Protein AF-A0A916U1L3-F1 (afdb_monomer)

InterPro domains:
  IPR009506 YjiS-like domain [PF06568] (6-41)

Radius of gyration: 13.15 Å; Cα contacts (8 Å, |Δi|>4): 28; chains: 1; bounding box: 33×12×35 Å

Organism: NCBI:txid1494448

Structure (mmCIF, N/CA/C/O backbone):
data_AF-A0A916U1L3-F1
#
_entry.id   AF-A0A916U1L3-F1
#
loop_
_atom_site.group_PDB
_atom_site.id
_atom_site.type_symbol
_atom_site.label_atom_id
_atom_site.label_alt_id
_atom_site.label_comp_id
_atom_site.label_asym_id
_atom_site.label_entity_id
_atom_site.label_seq_id
_atom_site.pdbx_PDB_ins_code
_atom_site.Cartn_x
_atom_site.Cartn_y
_atom_site.Cartn_z
_atom_site.occupancy
_atom_site.B_iso_or_equiv
_atom_site.auth_seq_id
_atom_site.auth_comp_id
_atom_site.auth_asym_id
_atom_site.auth_atom_id
_atom_site.pdbx_PDB_model_num
ATOM 1 N N . MET A 1 1 ? 15.335 1.069 -25.533 1.00 70.50 1 MET A N 1
ATOM 2 C CA . MET A 1 1 ? 16.571 0.657 -24.823 1.00 70.50 1 MET A CA 1
ATOM 3 C C . MET A 1 1 ? 16.225 0.095 -23.447 1.00 70.50 1 MET A C 1
ATOM 5 O O . MET A 1 1 ? 15.302 0.606 -22.822 1.00 70.50 1 MET A O 1
ATOM 9 N N . LEU A 1 2 ? 16.960 -0.920 -22.975 1.00 77.06 2 LEU A N 1
ATOM 10 C CA . LEU A 1 2 ? 16.739 -1.631 -21.698 1.00 77.06 2 LEU A CA 1
ATOM 11 C C . LEU A 1 2 ? 16.647 -0.712 -20.463 1.00 77.06 2 LEU A C 1
ATOM 13 O O . LEU A 1 2 ? 15.852 -0.975 -19.565 1.00 77.06 2 LEU A O 1
ATOM 17 N N . LEU A 1 3 ? 17.394 0.399 -20.445 1.00 78.69 3 LEU A N 1
ATOM 18 C CA . LEU A 1 3 ? 17.395 1.367 -19.340 1.00 78.69 3 LEU A CA 1
ATOM 19 C C . LEU A 1 3 ? 16.010 1.972 -19.061 1.00 78.69 3 LEU A C 1
ATOM 21 O O . LEU A 1 3 ? 15.592 2.036 -17.908 1.00 78.69 3 LEU A O 1
ATOM 25 N N . GLY A 1 4 ? 15.262 2.352 -20.102 1.00 82.06 4 GLY A N 1
ATOM 26 C CA . GLY A 1 4 ? 13.921 2.926 -19.932 1.00 82.06 4 GLY A CA 1
ATOM 27 C C . GLY A 1 4 ? 12.929 1.939 -19.310 1.00 82.06 4 GLY A C 1
ATOM 28 O O . GLY A 1 4 ? 12.101 2.323 -18.486 1.00 82.06 4 GLY A O 1
ATOM 29 N N . PHE A 1 5 ? 13.064 0.651 -19.638 1.00 82.81 5 PHE A N 1
ATOM 30 C CA . PHE A 1 5 ? 12.221 -0.413 -19.093 1.00 82.81 5 PHE A CA 1
ATOM 31 C C . PHE A 1 5 ? 12.487 -0.642 -17.598 1.00 82.81 5 PHE A C 1
ATOM 33 O O . PHE A 1 5 ? 11.554 -0.780 -16.807 1.00 82.81 5 PHE A O 1
ATOM 40 N N . ILE A 1 6 ? 13.760 -0.616 -17.189 1.00 89.19 6 ILE A N 1
ATOM 41 C CA . ILE A 1 6 ? 14.161 -0.745 -15.781 1.00 89.19 6 ILE A CA 1
ATOM 42 C C . ILE A 1 6 ? 13.653 0.453 -14.968 1.00 89.19 6 ILE A C 1
ATOM 44 O O . ILE A 1 6 ? 13.057 0.264 -13.908 1.00 89.19 6 ILE A O 1
ATOM 48 N N . VAL A 1 7 ? 13.819 1.678 -15.480 1.00 90.31 7 VAL A N 1
ATOM 49 C CA . VAL A 1 7 ? 13.341 2.900 -14.810 1.00 90.31 7 VAL A CA 1
ATOM 50 C C . VAL A 1 7 ? 11.820 2.882 -14.636 1.00 90.31 7 VAL A C 1
ATOM 52 O O . VAL A 1 7 ? 11.325 3.160 -13.542 1.00 90.31 7 VAL A O 1
ATOM 55 N N . ALA A 1 8 ? 11.071 2.495 -15.673 1.00 87.38 8 ALA A N 1
ATOM 56 C CA . ALA A 1 8 ? 9.618 2.363 -15.591 1.00 87.38 8 ALA A CA 1
ATOM 57 C C . ALA A 1 8 ? 9.193 1.322 -14.539 1.00 87.38 8 ALA A C 1
ATOM 59 O O . ALA A 1 8 ? 8.315 1.595 -13.720 1.00 87.38 8 ALA A O 1
ATOM 60 N N . LYS A 1 9 ? 9.868 0.165 -14.494 1.00 88.88 9 LYS A N 1
ATOM 61 C CA . LYS A 1 9 ? 9.596 -0.900 -13.516 1.00 88.88 9 LYS 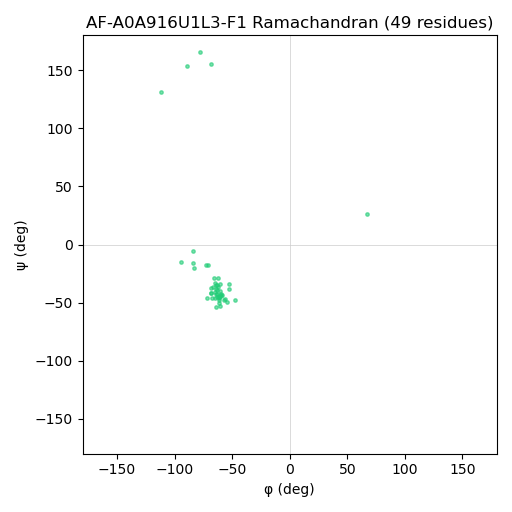A CA 1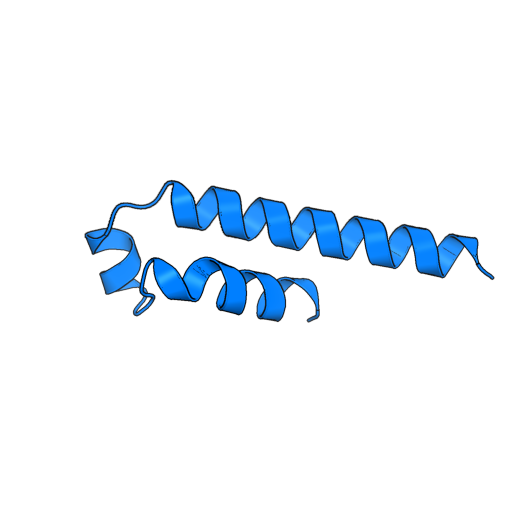
ATOM 62 C C . LYS A 1 9 ? 9.854 -0.451 -12.075 1.00 88.88 9 LYS A C 1
ATOM 64 O O . LYS A 1 9 ? 9.041 -0.725 -11.194 1.00 88.88 9 LYS A O 1
ATOM 69 N N . ILE A 1 10 ? 10.951 0.270 -11.835 1.00 92.69 10 ILE A N 1
ATOM 70 C CA . ILE A 1 10 ? 11.282 0.817 -10.509 1.00 92.69 10 ILE A CA 1
ATOM 71 C C . ILE A 1 10 ? 10.239 1.848 -10.075 1.00 92.69 10 ILE A C 1
ATOM 73 O O . ILE A 1 10 ? 9.802 1.830 -8.925 1.00 92.69 10 ILE A O 1
ATOM 77 N N . ARG A 1 11 ? 9.809 2.727 -10.988 1.00 91.88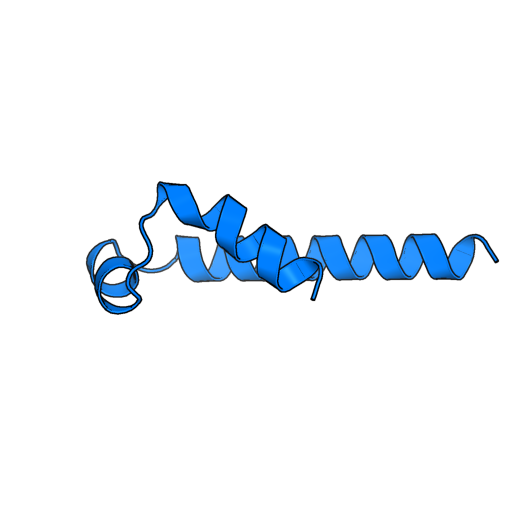 11 ARG A N 1
ATOM 78 C CA . ARG A 1 11 ? 8.774 3.727 -10.702 1.00 91.88 11 ARG A CA 1
ATOM 79 C C . ARG A 1 11 ? 7.444 3.073 -10.318 1.00 91.88 11 ARG A C 1
ATOM 81 O O . ARG A 1 11 ? 6.859 3.469 -9.315 1.00 91.88 11 ARG A O 1
ATOM 88 N N . ASN A 1 12 ? 7.017 2.044 -11.053 1.00 92.44 12 ASN A N 1
ATOM 89 C CA . ASN A 1 12 ? 5.827 1.256 -10.716 1.00 92.44 12 ASN A CA 1
ATOM 90 C C . ASN A 1 12 ? 5.922 0.641 -9.321 1.00 92.44 12 ASN A C 1
ATOM 92 O O . ASN A 1 12 ? 4.998 0.745 -8.520 1.00 92.44 12 ASN A O 1
ATOM 96 N N . TRP A 1 13 ? 7.058 0.015 -9.016 1.00 93.88 13 TRP A N 1
ATOM 97 C CA . TRP A 1 13 ? 7.268 -0.618 -7.720 1.00 93.88 13 TRP A CA 1
ATOM 98 C C . TRP A 1 13 ? 7.268 0.392 -6.567 1.00 93.88 13 TRP A C 1
ATOM 100 O O . TRP A 1 13 ? 6.708 0.109 -5.509 1.00 93.88 13 TRP A O 1
ATOM 110 N N . ARG A 1 14 ? 7.847 1.583 -6.772 1.00 95.31 14 ARG A N 1
ATOM 111 C CA . ARG A 1 14 ? 7.791 2.666 -5.782 1.00 95.31 14 ARG A CA 1
ATOM 112 C C . ARG A 1 14 ? 6.354 3.104 -5.512 1.00 95.31 14 ARG A C 1
ATOM 114 O O . ARG A 1 14 ? 5.964 3.090 -4.351 1.00 95.31 14 ARG A O 1
ATOM 121 N N . ARG A 1 15 ? 5.569 3.385 -6.560 1.00 94.81 15 ARG A N 1
ATOM 122 C CA . ARG A 1 15 ? 4.147 3.756 -6.431 1.00 94.81 15 ARG A CA 1
ATOM 123 C C . ARG A 1 15 ? 3.350 2.696 -5.680 1.00 94.81 15 ARG A C 1
ATOM 125 O O . ARG A 1 15 ? 2.652 3.014 -4.733 1.00 94.81 15 ARG A O 1
ATOM 132 N N . TYR A 1 16 ? 3.523 1.425 -6.046 1.00 96.19 16 TYR A N 1
ATOM 133 C CA . TYR A 1 16 ? 2.872 0.317 -5.347 1.00 96.19 16 TYR A CA 1
ATOM 134 C C . TYR A 1 16 ? 3.162 0.344 -3.840 1.00 96.19 16 TYR A C 1
ATOM 136 O O . TYR A 1 16 ? 2.247 0.256 -3.027 1.00 96.19 16 TYR A O 1
ATOM 144 N N . ARG A 1 17 ? 4.439 0.473 -3.455 1.00 96.69 17 ARG A N 1
ATOM 145 C CA . ARG A 1 17 ? 4.829 0.479 -2.038 1.00 96.69 17 ARG A CA 1
ATOM 146 C C . ARG A 1 17 ? 4.320 1.699 -1.289 1.00 96.69 17 ARG A C 1
ATOM 148 O O . ARG A 1 17 ? 3.9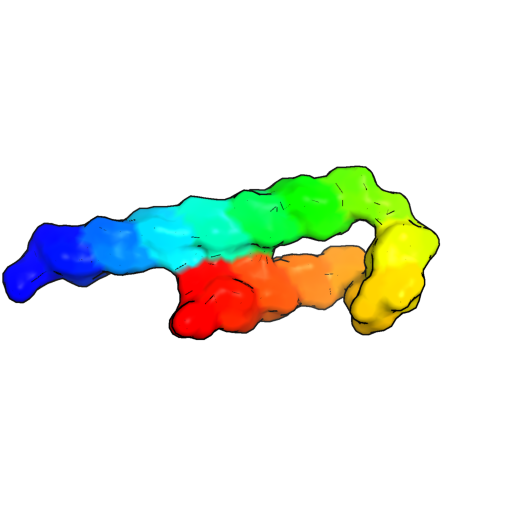87 1.569 -0.117 1.00 96.69 17 ARG A O 1
ATOM 155 N N . GLU A 1 18 ? 4.296 2.851 -1.942 1.00 96.62 18 GLU A N 1
ATOM 156 C CA . GLU A 1 18 ? 3.745 4.084 -1.391 1.00 96.62 18 GLU A CA 1
ATOM 157 C C . GLU A 1 18 ? 2.257 3.905 -1.073 1.00 96.62 18 GLU A C 1
ATOM 159 O O . GLU A 1 18 ? 1.885 4.001 0.093 1.00 96.62 18 GLU A O 1
ATOM 164 N N . THR A 1 19 ? 1.452 3.456 -2.043 1.00 96.25 19 THR A N 1
ATOM 165 C CA . THR A 1 19 ? 0.018 3.197 -1.837 1.00 96.25 19 THR A CA 1
ATOM 166 C C . THR A 1 19 ? -0.238 2.144 -0.756 1.00 96.25 19 THR A C 1
ATOM 168 O O . THR A 1 19 ? -1.111 2.328 0.088 1.00 96.25 19 THR A O 1
ATOM 171 N N . VAL A 1 20 ? 0.527 1.043 -0.735 1.00 97.38 20 VAL A N 1
ATOM 172 C CA . VAL A 1 20 ? 0.393 0.029 0.326 1.00 97.38 20 VAL A CA 1
ATOM 173 C C . VAL A 1 20 ? 0.694 0.636 1.693 1.00 97.38 20 VAL A C 1
ATOM 175 O O . VAL A 1 20 ? -0.063 0.403 2.631 1.00 97.38 20 VAL A O 1
ATOM 178 N N . ASN A 1 21 ? 1.776 1.405 1.825 1.00 97.50 21 ASN A N 1
ATOM 179 C CA . ASN A 1 21 ? 2.161 2.009 3.098 1.00 97.50 21 ASN A CA 1
ATOM 180 C C . ASN A 1 21 ? 1.136 3.039 3.581 1.00 97.50 21 ASN A C 1
ATOM 182 O O . ASN A 1 21 ? 0.853 3.078 4.774 1.00 97.50 21 ASN A O 1
ATOM 186 N N . GLU A 1 22 ? 0.594 3.862 2.685 1.00 96.50 22 GLU A N 1
ATOM 187 C CA . GLU A 1 22 ? -0.433 4.854 3.014 1.00 96.50 22 GLU A CA 1
ATOM 188 C C . GLU A 1 22 ? -1.721 4.182 3.487 1.00 96.50 22 GLU A C 1
ATOM 190 O O . GLU A 1 22 ? -2.165 4.437 4.604 1.00 96.50 22 GLU A O 1
ATOM 195 N N . LEU A 1 23 ? -2.266 3.247 2.702 1.00 96.94 23 LEU A N 1
ATOM 196 C CA . LEU A 1 23 ? -3.499 2.541 3.062 1.00 96.94 23 LEU A CA 1
ATOM 197 C C . LEU A 1 23 ? -3.328 1.662 4.309 1.00 96.94 23 LEU A C 1
ATOM 199 O O . LEU A 1 23 ? -4.254 1.521 5.102 1.00 96.94 23 LEU A O 1
ATOM 203 N N . SER A 1 24 ? -2.142 1.086 4.525 1.00 96.25 24 SER A N 1
ATOM 204 C CA . SER A 1 24 ? -1.872 0.273 5.722 1.00 96.25 24 SER A CA 1
ATOM 205 C C . SER A 1 24 ? -1.772 1.104 7.003 1.00 96.25 24 SER A C 1
ATOM 207 O O . SER A 1 24 ? -1.862 0.535 8.088 1.00 96.25 24 SER A O 1
ATOM 209 N N . ARG A 1 25 ? -1.567 2.425 6.902 1.00 97.19 25 ARG A N 1
ATOM 210 C CA . ARG A 1 25 ? -1.554 3.339 8.056 1.00 97.19 25 ARG A CA 1
ATOM 211 C C . ARG A 1 25 ? -2.948 3.788 8.479 1.00 97.19 25 ARG A C 1
ATOM 213 O O . ARG A 1 25 ? -3.095 4.235 9.611 1.00 97.19 25 ARG A O 1
ATOM 220 N N . LEU A 1 26 ? -3.933 3.679 7.591 1.00 97.44 26 LEU A N 1
ATOM 221 C CA . LEU A 1 26 ? -5.324 3.989 7.900 1.00 97.44 26 LEU A CA 1
ATOM 222 C C . LEU A 1 26 ? -5.893 2.966 8.888 1.00 97.44 26 LEU A C 1
ATOM 224 O O . LEU A 1 26 ? -5.429 1.831 8.981 1.00 97.44 26 LEU A O 1
ATOM 228 N N . THR A 1 27 ? -6.907 3.349 9.642 1.00 97.12 27 THR A N 1
ATOM 229 C CA . THR A 1 27 ? -7.702 2.458 10.493 1.00 97.12 27 THR A CA 1
ATOM 230 C C . THR A 1 27 ? -8.716 1.669 9.658 1.00 97.12 27 THR A C 1
ATOM 232 O O . THR A 1 27 ? -8.964 2.001 8.501 1.00 97.12 27 THR A O 1
ATOM 235 N N . ASP A 1 28 ? -9.321 0.613 10.221 1.00 95.94 28 ASP A N 1
ATOM 236 C CA . ASP A 1 28 ? -10.348 -0.150 9.488 1.00 95.94 28 ASP A CA 1
ATOM 237 C C . ASP A 1 28 ? -11.547 0.731 9.123 1.00 95.94 28 ASP A C 1
ATOM 239 O O . ASP A 1 28 ? -12.087 0.591 8.035 1.00 95.94 28 ASP A O 1
ATOM 243 N N . ARG A 1 29 ? -11.897 1.693 9.985 1.00 97.00 29 ARG A N 1
ATOM 244 C CA . ARG A 1 29 ? -12.975 2.652 9.730 1.00 97.00 29 ARG A CA 1
ATOM 245 C C . ARG A 1 29 ? -12.643 3.613 8.591 1.00 97.00 29 ARG A C 1
ATOM 247 O O . ARG A 1 29 ? -13.469 3.812 7.718 1.00 97.00 29 ARG A O 1
ATOM 254 N N . GLU A 1 30 ? -11.436 4.176 8.569 1.00 97.75 30 GLU A N 1
ATOM 255 C CA . GLU A 1 30 ? -11.008 5.052 7.466 1.00 97.75 30 GLU A CA 1
ATOM 256 C C . GLU A 1 30 ? -10.949 4.295 6.133 1.00 97.75 30 GLU A C 1
ATOM 258 O O . GLU A 1 30 ? -11.253 4.857 5.086 1.00 97.75 30 GLU A O 1
ATOM 263 N N . LEU A 1 31 ? -10.574 3.013 6.158 1.00 97.25 31 LEU A N 1
ATOM 264 C CA . LEU A 1 31 ? -10.635 2.156 4.976 1.00 97.25 31 LEU A CA 1
ATOM 265 C C . LEU A 1 31 ? -12.082 1.864 4.555 1.00 97.25 31 LEU A C 1
ATOM 267 O O . LEU A 1 31 ? -12.393 1.933 3.367 1.00 97.25 31 LEU A O 1
ATOM 271 N N . GLU A 1 32 ? -12.970 1.601 5.512 1.00 96.31 32 GLU A N 1
ATOM 272 C CA . GLU A 1 32 ? -14.399 1.386 5.276 1.00 96.31 32 GLU A CA 1
ATOM 273 C C . GLU A 1 32 ? -15.079 2.634 4.692 1.00 96.31 32 GLU A C 1
ATOM 275 O O . GLU A 1 32 ? -15.849 2.514 3.740 1.00 96.31 32 GLU A O 1
ATOM 280 N N . ASP A 1 33 ? -14.712 3.830 5.159 1.00 97.00 33 ASP A N 1
ATOM 281 C CA . ASP A 1 33 ? -15.179 5.112 4.613 1.00 97.00 33 ASP A CA 1
ATOM 282 C C . ASP A 1 33 ? -14.747 5.306 3.142 1.00 97.00 33 ASP A C 1
ATOM 284 O O . ASP A 1 33 ? -15.444 5.949 2.354 1.00 97.00 33 ASP A O 1
ATOM 288 N N . LEU A 1 34 ? -13.616 4.713 2.740 1.00 94.69 34 LEU A N 1
ATOM 289 C CA . LEU A 1 34 ? -13.149 4.661 1.348 1.00 94.69 34 LEU A CA 1
ATOM 290 C C . LEU A 1 34 ? -13.776 3.507 0.545 1.00 94.69 34 LEU A C 1
ATOM 292 O O . LEU A 1 34 ? -13.525 3.391 -0.658 1.00 94.69 34 LEU A O 1
ATOM 296 N N . GLY A 1 35 ? -14.561 2.639 1.188 1.00 96.25 35 GLY A N 1
ATOM 297 C CA . GLY A 1 35 ? -15.106 1.422 0.590 1.00 96.25 35 GLY A CA 1
ATOM 298 C C . GLY A 1 35 ? -14.036 0.378 0.256 1.00 96.25 35 GLY A C 1
ATOM 299 O O . GLY A 1 35 ? -14.215 -0.408 -0.674 1.00 96.25 35 GLY A O 1
ATOM 300 N N . ILE A 1 36 ? -12.907 0.390 0.967 1.00 96.06 36 ILE A N 1
ATOM 301 C CA . ILE A 1 36 ? -11.779 -0.522 0.766 1.00 96.06 36 ILE A CA 1
ATOM 302 C C . ILE A 1 36 ? -11.689 -1.439 1.976 1.00 96.06 36 ILE A C 1
ATOM 304 O O . ILE A 1 36 ? -11.641 -0.977 3.110 1.00 96.06 36 ILE A O 1
ATOM 308 N N . ALA A 1 37 ? -11.576 -2.74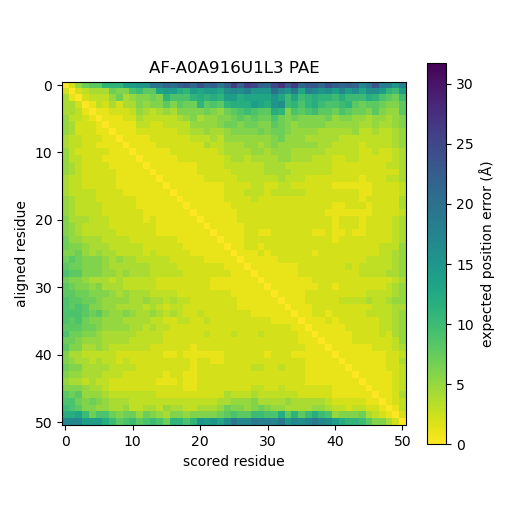4 1.759 1.00 96.31 37 ALA A N 1
ATOM 309 C CA . ALA A 1 37 ? -11.211 -3.629 2.847 1.00 96.31 37 ALA A CA 1
ATOM 310 C C . ALA A 1 37 ? -9.690 -3.777 2.966 1.00 96.31 37 ALA A C 1
ATOM 312 O O . ALA A 1 37 ? -8.945 -3.684 1.989 1.00 96.31 37 ALA A O 1
ATOM 313 N N . ARG A 1 38 ? -9.203 -4.082 4.173 1.00 95.56 38 ARG A N 1
ATOM 314 C CA . ARG A 1 38 ? -7.766 -4.257 4.449 1.00 95.56 38 ARG A CA 1
ATOM 315 C C . ARG A 1 38 ? -7.089 -5.254 3.500 1.00 95.56 38 ARG A C 1
ATOM 317 O O . ARG A 1 38 ? -5.956 -5.041 3.075 1.00 95.56 38 ARG A O 1
ATOM 324 N N . TRP A 1 39 ? -7.786 -6.334 3.150 1.00 96.50 39 TRP A N 1
ATOM 325 C CA . TRP A 1 39 ? -7.287 -7.362 2.232 1.00 96.50 39 TRP A CA 1
ATOM 326 C C . TRP A 1 39 ? -7.250 -6.911 0.765 1.00 96.50 39 TRP A C 1
ATOM 328 O O . TRP A 1 39 ? -6.523 -7.511 -0.025 1.00 96.50 39 TRP A O 1
ATOM 338 N N . ASP A 1 40 ? -7.962 -5.842 0.401 1.00 96.69 40 ASP A N 1
ATOM 339 C CA . ASP A 1 40 ? -7.981 -5.289 -0.957 1.00 96.69 40 ASP A CA 1
ATOM 340 C C . ASP A 1 40 ? -6.804 -4.344 -1.228 1.00 96.69 40 ASP A C 1
ATOM 342 O O . ASP A 1 40 ? -6.482 -4.080 -2.389 1.00 96.69 40 ASP A O 1
ATOM 346 N N . ILE A 1 41 ? -6.112 -3.869 -0.184 1.00 96.75 41 ILE A N 1
ATOM 347 C CA . ILE A 1 41 ? -4.970 -2.944 -0.289 1.00 96.75 41 ILE A CA 1
ATOM 348 C C . ILE A 1 41 ? -3.945 -3.383 -1.355 1.00 96.75 41 ILE A C 1
ATOM 350 O O . ILE A 1 41 ? -3.586 -2.553 -2.196 1.00 96.75 41 ILE A O 1
AT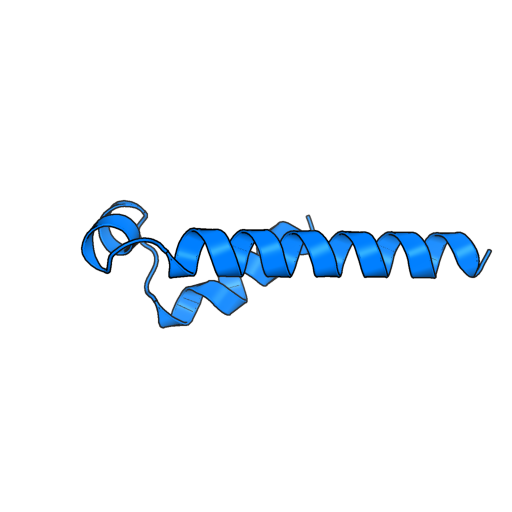OM 354 N N . PRO A 1 42 ? -3.488 -4.655 -1.416 1.00 96.12 42 PRO A N 1
ATOM 355 C CA . PRO A 1 42 ? -2.544 -5.090 -2.445 1.00 96.12 42 PRO A CA 1
ATOM 356 C C . PRO A 1 42 ? -3.114 -4.978 -3.865 1.00 96.12 42 PRO A C 1
ATOM 358 O O . PRO A 1 42 ? -2.390 -4.642 -4.806 1.00 96.12 42 PRO A O 1
ATOM 361 N N . PHE A 1 43 ? -4.410 -5.246 -4.039 1.00 95.75 43 PHE A N 1
ATOM 362 C CA . PHE A 1 43 ? -5.077 -5.179 -5.337 1.00 95.75 43 PHE A CA 1
ATOM 363 C C . PHE A 1 43 ? -5.254 -3.729 -5.802 1.00 95.75 43 PHE A C 1
ATOM 365 O O . PHE A 1 43 ? -4.903 -3.398 -6.940 1.00 95.75 43 PHE A O 1
ATOM 372 N N . VAL A 1 44 ? -5.711 -2.847 -4.908 1.00 94.94 44 VAL A N 1
ATOM 373 C CA . VAL A 1 44 ? -5.865 -1.407 -5.169 1.00 94.94 44 VAL A CA 1
ATOM 374 C C . VAL A 1 44 ? -4.514 -0.767 -5.491 1.00 94.94 44 VAL A C 1
ATOM 376 O O . VAL A 1 44 ? -4.379 -0.096 -6.518 1.00 94.94 44 VAL A O 1
ATOM 379 N N . ALA A 1 45 ? -3.482 -1.042 -4.687 1.00 95.44 45 ALA A N 1
ATOM 380 C CA . ALA A 1 45 ? -2.134 -0.528 -4.915 1.00 95.44 45 ALA A CA 1
ATOM 381 C C . ALA A 1 45 ? -1.553 -0.992 -6.258 1.00 95.44 45 ALA A C 1
ATOM 383 O O . ALA A 1 45 ? -0.929 -0.213 -6.985 1.00 95.44 45 ALA A O 1
ATOM 384 N N . LYS A 1 46 ? -1.787 -2.255 -6.639 1.00 94.56 46 LYS A N 1
ATOM 385 C CA . LYS A 1 46 ? -1.365 -2.772 -7.945 1.00 94.56 46 LYS A CA 1
ATOM 386 C C . LYS A 1 46 ? -2.065 -2.036 -9.086 1.00 94.56 46 LYS A C 1
ATOM 388 O O . LYS A 1 46 ? -1.384 -1.624 -10.026 1.00 94.56 46 LYS A O 1
ATOM 393 N N . ARG A 1 47 ? -3.383 -1.824 -8.990 1.00 92.94 47 ARG A N 1
ATOM 394 C CA . ARG A 1 47 ? -4.167 -1.093 -9.998 1.00 92.94 47 ARG A CA 1
ATOM 395 C C . ARG A 1 47 ? -3.667 0.342 -10.182 1.00 92.94 47 ARG A C 1
ATOM 397 O O . ARG A 1 47 ? -3.496 0.759 -11.321 1.00 92.94 47 ARG A O 1
ATOM 404 N N . GLN A 1 48 ? -3.378 1.059 -9.095 1.00 90.06 48 GLN A N 1
ATOM 405 C CA . GLN A 1 48 ? -2.832 2.420 -9.171 1.00 90.06 48 GLN A CA 1
ATOM 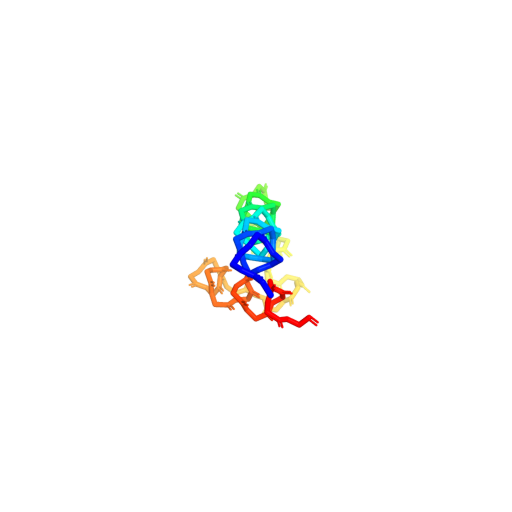406 C C . GLN A 1 48 ? -1.406 2.463 -9.727 1.00 90.06 48 GLN A C 1
ATOM 408 O O . GLN A 1 48 ? -1.066 3.370 -10.477 1.00 90.06 48 GLN A O 1
ATOM 413 N N . SER A 1 49 ? -0.560 1.488 -9.384 1.00 87.56 49 SER A N 1
ATOM 414 C CA . SER A 1 49 ? 0.832 1.500 -9.838 1.00 87.56 49 SER A CA 1
ATOM 415 C C . SER A 1 49 ? 0.993 1.333 -11.349 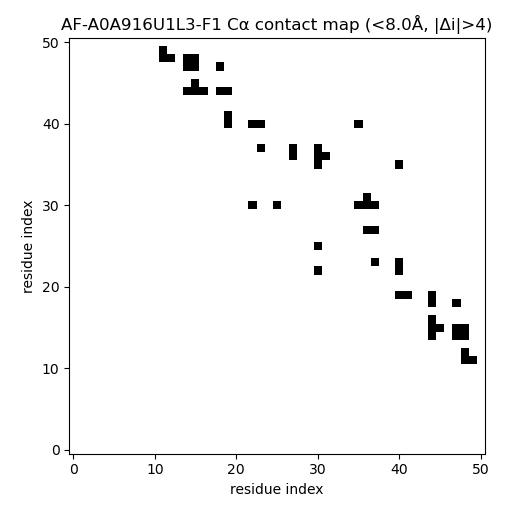1.00 87.56 49 SER A C 1
ATOM 417 O O . SER A 1 49 ? 1.986 1.805 -11.883 1.00 87.56 49 SER A O 1
ATOM 419 N N . VAL A 1 50 ? 0.061 0.646 -12.021 1.00 78.62 50 VAL A N 1
ATOM 420 C CA . VAL A 1 50 ? 0.134 0.303 -13.455 1.00 78.62 50 VAL A CA 1
ATOM 421 C C . VAL A 1 50 ? -0.593 1.322 -14.348 1.00 78.62 50 VAL A C 1
ATOM 423 O O . VAL A 1 50 ? -0.359 1.320 -15.555 1.00 78.62 50 VAL A O 1
ATOM 426 N N . ALA A 1 51 ? -1.430 2.185 -13.763 1.00 59.28 51 ALA A N 1
ATOM 427 C CA . ALA A 1 51 ? -2.098 3.296 -14.446 1.00 59.28 51 ALA A CA 1
ATOM 428 C C . ALA A 1 51 ? -1.159 4.505 -14.639 1.00 59.28 51 ALA A C 1
ATOM 430 O O . ALA A 1 51 ? -1.259 5.135 -15.713 1.00 59.28 51 ALA A O 1
#

Solvent-accessible surface area (backbone atoms only — not comparable to full-atom values): 2908 Å² total; per-residue (Å²): 114,73,67,63,56,52,53,52,52,52,51,30,52,50,46,24,52,51,44,37,55,55,61,68,69,48,52,75,65,61,30,50,76,70,74,41,55,84,86,44,40,69,58,55,17,50,57,62,31,76,106

Sequence (51 aa):
MLLGFIVAKIRNWRRYRETVNELSRLTDRELEDLGIARWDIPFVAKRQSVA

Mean predicted aligned error: 3.73 Å

Secondary structure (DSSP, 8-state):
-HHHHHHHHHHHHHHHHHHHHHHHHS-HHHHHHTT--GGGHHHHHHHHHH-

Foldseek 3Di:
DVVVVVVLVVQLVVQLVVQLVVLVPDDQVVCVVVVHGNVCSNVVSNVVSVD

pLDDT: mean 92.26, std 7.68,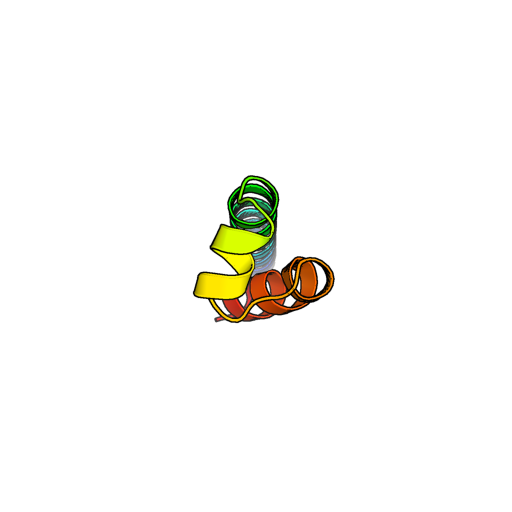 range [59.28, 97.75]